Protein AF-A0A6J7RSE6-F1 (afdb_monomer_lite)

Foldseek 3Di:
DPPPPPVVCVLVVVLVVLVVLLVVLVVQLVVLVVVCVVVDVVCNVVSVVSNVVSVCSCPPPHHNVRSVVCCCCRVVVHDD

Structure (mmCIF, N/CA/C/O backbone):
data_AF-A0A6J7RSE6-F1
#
_entry.id   AF-A0A6J7RSE6-F1
#
loop_
_atom_site.group_PDB
_atom_site.id
_atom_site.type_symbol
_atom_site.label_atom_id
_atom_site.label_alt_id
_atom_site.label_comp_id
_atom_site.label_asym_id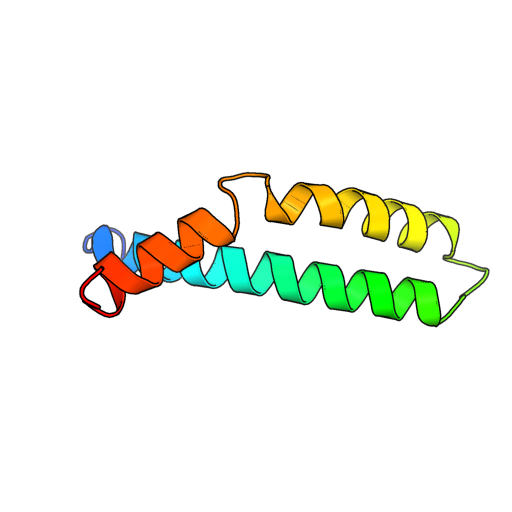
_atom_site.label_entity_id
_atom_site.label_seq_id
_atom_site.pdbx_PDB_ins_code
_atom_site.Cartn_x
_atom_site.Cartn_y
_atom_site.Cartn_z
_atom_site.occupancy
_atom_site.B_iso_or_equiv
_atom_site.auth_seq_id
_atom_site.auth_comp_id
_atom_site.auth_asym_id
_atom_site.auth_atom_id
_atom_site.pdbx_PDB_model_num
ATOM 1 N N . MET A 1 1 ? -26.352 9.570 -6.727 1.00 39.94 1 MET A N 1
ATOM 2 C CA . MET A 1 1 ? -25.275 9.907 -5.772 1.00 39.94 1 MET A CA 1
ATOM 3 C C . MET A 1 1 ? -25.802 9.686 -4.350 1.00 39.94 1 MET A C 1
ATOM 5 O O . MET A 1 1 ? -26.231 10.627 -3.708 1.00 39.94 1 MET A O 1
ATOM 9 N N . LYS A 1 2 ? -25.901 8.422 -3.906 1.00 40.78 2 LYS A N 1
ATOM 10 C CA . LYS A 1 2 ? -26.464 8.001 -2.603 1.00 40.78 2 LYS A CA 1
ATOM 11 C C . LYS A 1 2 ? -25.391 7.235 -1.823 1.00 40.78 2 LYS A C 1
ATOM 13 O O . LYS A 1 2 ? -25.439 6.014 -1.733 1.00 40.78 2 LYS A O 1
ATOM 18 N N . ALA A 1 3 ? -24.359 7.943 -1.381 1.00 47.03 3 ALA A N 1
ATOM 19 C CA . ALA A 1 3 ? -23.278 7.356 -0.582 1.00 47.03 3 ALA A CA 1
ATOM 20 C C . ALA A 1 3 ? -23.139 8.005 0.806 1.00 47.03 3 ALA A C 1
ATOM 22 O O . ALA A 1 3 ? -22.386 7.499 1.627 1.00 47.03 3 ALA A O 1
ATOM 23 N N . LEU A 1 4 ? -23.876 9.088 1.083 1.00 49.78 4 LEU A N 1
ATOM 24 C CA . LEU A 1 4 ? -23.758 9.859 2.326 1.00 49.78 4 LEU A CA 1
ATOM 25 C C . LEU A 1 4 ? -24.694 9.397 3.456 1.00 49.78 4 LEU A C 1
ATOM 27 O O . LEU A 1 4 ? -24.482 9.786 4.595 1.00 49.78 4 LEU A O 1
ATOM 31 N N . ASP A 1 5 ? -25.636 8.489 3.188 1.00 52.06 5 ASP A N 1
ATOM 32 C CA . ASP A 1 5 ? -26.620 8.021 4.183 1.00 52.06 5 ASP A CA 1
ATOM 33 C C . ASP A 1 5 ? -26.090 6.868 5.074 1.00 52.06 5 ASP A C 1
ATOM 35 O O . ASP A 1 5 ? -26.853 6.222 5.783 1.00 52.06 5 ASP A O 1
ATOM 39 N N . ARG A 1 6 ? -24.788 6.541 5.007 1.00 54.69 6 ARG A N 1
ATOM 40 C CA . ARG A 1 6 ? -24.146 5.468 5.804 1.00 54.69 6 ARG A CA 1
ATOM 41 C C . ARG A 1 6 ? -23.217 5.971 6.911 1.00 54.69 6 ARG A C 1
ATOM 43 O O . ARG A 1 6 ? -22.523 5.166 7.523 1.00 54.69 6 ARG A O 1
ATOM 50 N N . VAL A 1 7 ? -23.194 7.276 7.171 1.00 54.66 7 VAL A N 1
ATOM 51 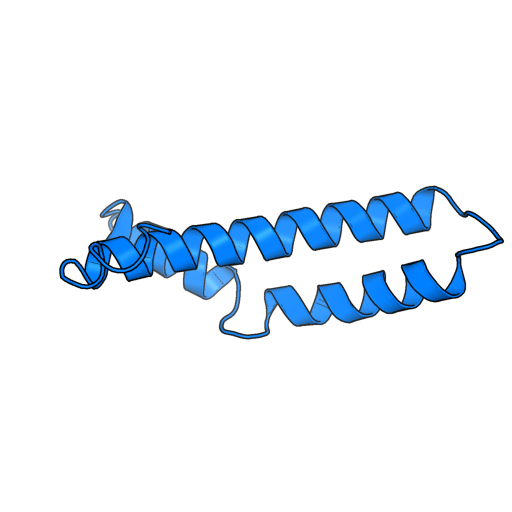C CA . VAL A 1 7 ? -22.343 7.863 8.223 1.00 54.66 7 VAL A CA 1
ATOM 52 C C . VAL A 1 7 ? -22.857 7.538 9.635 1.00 54.66 7 VAL A C 1
ATOM 54 O O . VAL A 1 7 ? -22.087 7.610 10.587 1.00 54.66 7 VAL A O 1
ATOM 57 N N . ASP A 1 8 ? -24.110 7.094 9.774 1.00 59.00 8 ASP A N 1
ATOM 58 C CA . ASP A 1 8 ? -24.709 6.778 11.080 1.00 59.00 8 ASP A CA 1
ATOM 59 C C . ASP A 1 8 ? -24.124 5.514 11.739 1.00 59.00 8 ASP A C 1
ATOM 61 O O . ASP A 1 8 ? -24.238 5.338 12.950 1.00 59.00 8 ASP A O 1
ATOM 65 N N . ASP A 1 9 ? -23.447 4.656 10.968 1.00 76.44 9 ASP A N 1
ATOM 66 C CA . ASP A 1 9 ? -22.743 3.469 11.462 1.00 76.44 9 ASP A CA 1
ATOM 67 C C . ASP A 1 9 ? -21.231 3.644 11.258 1.00 76.44 9 ASP A C 1
ATOM 69 O O . ASP A 1 9 ? -20.613 3.122 10.322 1.00 76.44 9 ASP A O 1
ATOM 73 N N . VAL A 1 10 ? -20.647 4.464 12.135 1.00 77.94 10 VAL A N 1
ATOM 74 C CA . VAL A 1 10 ? -19.218 4.817 12.134 1.00 77.94 10 VAL A CA 1
ATOM 75 C C . VAL A 1 10 ? -18.337 3.569 12.187 1.00 77.94 10 VAL A C 1
ATOM 77 O O . VAL A 1 10 ? -17.282 3.526 11.552 1.00 77.94 10 VAL A O 1
ATOM 80 N N . GLU A 1 11 ? -18.775 2.536 12.906 1.00 77.44 11 GLU A N 1
ATOM 81 C CA . GLU A 1 11 ? -18.037 1.287 13.046 1.00 77.44 11 GLU A CA 1
ATOM 82 C C . GLU A 1 11 ? -18.001 0.525 11.722 1.00 77.44 11 GLU A C 1
ATOM 84 O O . GLU A 1 11 ? -16.923 0.203 11.220 1.00 77.44 11 GLU A O 1
ATOM 89 N N . ARG A 1 12 ? -19.148 0.330 11.073 1.00 76.81 12 ARG A N 1
ATOM 90 C CA . ARG A 1 12 ? -19.205 -0.347 9.775 1.00 76.81 12 ARG A CA 1
ATOM 91 C C . ARG A 1 12 ? -18.499 0.435 8.666 1.00 76.81 12 ARG A C 1
ATOM 93 O O . ARG A 1 12 ? -17.876 -0.169 7.789 1.00 76.81 12 ARG A O 1
ATOM 100 N N . PHE A 1 13 ? -18.553 1.766 8.708 1.00 80.25 13 PHE A N 1
ATOM 101 C CA . PHE A 1 13 ? -17.789 2.630 7.805 1.00 80.25 13 PHE A CA 1
ATOM 102 C C . PHE A 1 13 ? -16.276 2.453 7.992 1.00 80.25 13 PHE A C 1
ATOM 104 O O . PHE A 1 13 ? -15.532 2.320 7.014 1.00 80.25 13 PHE A O 1
ATOM 111 N N . PHE A 1 14 ? -15.822 2.394 9.244 1.00 80.25 14 PHE A N 1
ATOM 112 C CA . PHE A 1 14 ? -14.425 2.157 9.579 1.00 80.25 14 PHE A CA 1
ATOM 113 C C . PHE A 1 14 ? -13.953 0.783 9.084 1.00 80.25 14 PHE A C 1
ATOM 115 O O . PHE A 1 14 ? -12.965 0.711 8.356 1.00 80.25 14 PHE A O 1
ATOM 122 N N . GLN A 1 15 ? -14.701 -0.288 9.365 1.00 81.12 15 GLN A N 1
ATOM 123 C CA . GLN A 1 15 ? -14.376 -1.644 8.904 1.00 81.12 15 GLN A CA 1
ATOM 124 C C . GLN A 1 15 ? -14.247 -1.727 7.373 1.00 81.12 15 GLN A C 1
ATOM 126 O O . GLN A 1 15 ? -13.265 -2.266 6.856 1.00 81.12 15 GLN A O 1
ATOM 131 N N . ALA A 1 16 ? -15.207 -1.154 6.639 1.00 83.88 16 ALA A N 1
ATOM 132 C CA . ALA A 1 16 ? -15.178 -1.121 5.178 1.00 83.88 16 ALA A CA 1
ATOM 133 C C . ALA A 1 16 ? -13.953 -0.364 4.641 1.00 83.88 16 ALA A C 1
ATOM 135 O O . ALA A 1 16 ? -13.320 -0.812 3.686 1.00 83.88 16 ALA A O 1
ATOM 136 N N . THR A 1 17 ? -13.586 0.747 5.281 1.00 83.25 17 THR A N 1
ATOM 137 C CA . THR A 1 17 ? -12.428 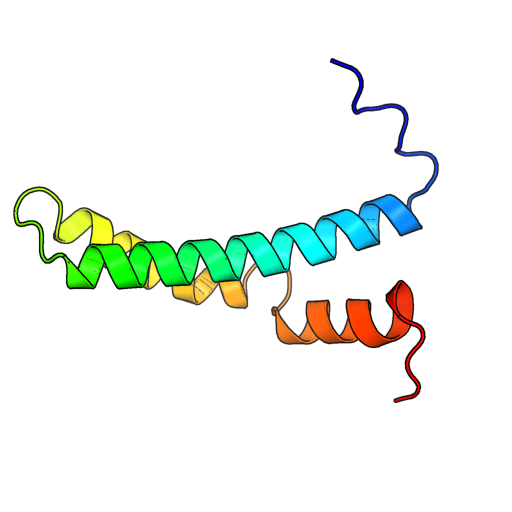1.559 4.889 1.00 83.25 17 THR A CA 1
ATOM 138 C C . THR A 1 17 ? -11.109 0.835 5.165 1.00 83.25 17 THR A C 1
ATOM 140 O O . THR A 1 17 ? -10.221 0.850 4.315 1.00 83.25 17 THR A O 1
ATOM 143 N N . CYS A 1 18 ? -10.981 0.146 6.303 1.00 80.56 18 CYS A N 1
ATOM 144 C CA . CYS A 1 18 ? -9.803 -0.659 6.638 1.00 80.56 18 CYS A CA 1
ATOM 145 C C . CYS A 1 18 ? -9.583 -1.792 5.628 1.00 80.56 18 CYS A C 1
ATOM 147 O O . CYS A 1 18 ? -8.476 -1.952 5.109 1.00 80.56 18 CYS A O 1
ATOM 149 N N . MET A 1 19 ? -10.642 -2.541 5.302 1.00 83.06 19 MET A N 1
ATOM 150 C CA . MET A 1 19 ? -10.581 -3.602 4.290 1.00 83.06 19 MET A CA 1
ATOM 151 C C . MET A 1 19 ? -10.220 -3.039 2.916 1.00 83.06 19 MET A C 1
ATOM 153 O O . MET A 1 19 ? -9.317 -3.556 2.260 1.00 83.06 19 MET A O 1
ATOM 157 N N . LEU A 1 20 ? -10.873 -1.947 2.505 1.00 87.19 20 LEU A N 1
ATOM 158 C CA . LEU A 1 20 ? -10.596 -1.292 1.232 1.00 87.19 20 LEU A CA 1
ATOM 159 C C . LEU A 1 20 ? -9.145 -0.807 1.152 1.00 87.19 20 LEU A C 1
ATOM 161 O O . LEU A 1 20 ? -8.508 -0.987 0.119 1.00 87.19 20 LEU A O 1
ATOM 165 N N . LYS A 1 21 ? -8.598 -0.240 2.235 1.00 84.25 21 LYS A N 1
ATOM 166 C CA . LYS A 1 21 ? -7.205 0.227 2.283 1.00 84.25 21 LYS A CA 1
ATOM 167 C C . LYS A 1 21 ? -6.223 -0.920 2.077 1.00 84.25 21 LYS A C 1
ATOM 169 O O . LYS A 1 21 ? -5.286 -0.773 1.293 1.00 84.25 21 LYS A O 1
ATOM 174 N N . VAL A 1 22 ? -6.419 -2.040 2.777 1.00 85.00 22 VAL A N 1
ATOM 175 C CA . VAL A 1 22 ? -5.544 -3.219 2.653 1.00 85.00 22 VAL A CA 1
ATOM 176 C C . VAL A 1 22 ? -5.640 -3.798 1.244 1.00 85.00 22 VAL A C 1
ATOM 178 O O . VAL A 1 22 ? -4.612 -3.952 0.589 1.00 85.00 22 VAL A O 1
ATOM 181 N N . MET A 1 23 ? -6.861 -4.012 0.742 1.00 88.56 23 MET A N 1
ATOM 182 C CA . MET A 1 23 ? -7.086 -4.511 -0.617 1.00 88.56 23 MET A CA 1
ATOM 183 C C . MET A 1 23 ? -6.449 -3.611 -1.677 1.00 88.56 23 MET A C 1
ATOM 185 O O . MET A 1 23 ? -5.785 -4.106 -2.581 1.00 88.56 23 MET A O 1
ATOM 189 N N . TRP A 1 24 ? -6.621 -2.292 -1.561 1.00 86.44 24 TRP A N 1
ATOM 190 C CA . TRP A 1 24 ? -6.058 -1.335 -2.510 1.00 86.44 24 TRP A CA 1
ATOM 191 C C . TRP A 1 24 ? -4.529 -1.333 -2.485 1.00 86.44 24 TRP A C 1
ATOM 193 O O . TRP A 1 24 ? -3.895 -1.336 -3.536 1.00 86.44 24 TRP A O 1
ATOM 203 N N . SER A 1 25 ? -3.929 -1.370 -1.291 1.00 84.88 25 SER A N 1
ATOM 204 C CA . SER A 1 25 ? -2.474 -1.427 -1.142 1.00 84.88 25 SER A CA 1
ATOM 205 C C . SER A 1 25 ? -1.874 -2.684 -1.767 1.00 84.88 25 SER A C 1
ATOM 207 O O . SER A 1 25 ? -0.790 -2.604 -2.336 1.00 84.88 25 SER A O 1
ATOM 209 N N . GLU A 1 26 ? -2.533 -3.832 -1.625 1.00 88.44 26 GLU A N 1
ATOM 210 C CA . GLU A 1 26 ? -2.029 -5.116 -2.125 1.00 88.44 26 GLU A CA 1
ATOM 211 C C . GLU A 1 26 ? -2.221 -5.238 -3.631 1.00 88.44 26 GLU A C 1
ATOM 213 O O . GLU A 1 26 ? -1.257 -5.498 -4.349 1.00 88.44 26 GLU A O 1
ATOM 218 N N . LEU A 1 27 ? -3.421 -4.916 -4.122 1.00 90.62 27 LEU A N 1
ATOM 219 C CA . LEU A 1 27 ? -3.712 -4.887 -5.552 1.00 90.62 27 LEU A CA 1
ATOM 220 C C . LEU A 1 27 ? -2.743 -3.969 -6.303 1.00 90.62 27 LEU A C 1
ATOM 222 O O . LEU A 1 27 ? -2.257 -4.314 -7.377 1.00 90.62 27 LEU A O 1
ATOM 226 N N . TRP A 1 28 ? -2.452 -2.792 -5.745 1.00 88.69 28 TRP A N 1
ATOM 227 C CA . TRP A 1 28 ? -1.578 -1.835 -6.408 1.00 88.69 28 TRP A CA 1
ATOM 228 C C . TRP A 1 28 ? -0.121 -2.315 -6.452 1.00 88.69 28 TRP A C 1
ATOM 230 O O . TRP A 1 28 ? 0.531 -2.143 -7.478 1.00 88.69 28 TRP A O 1
ATOM 240 N N . GLN A 1 29 ? 0.373 -2.975 -5.400 1.00 89.56 29 GLN A N 1
ATOM 241 C CA . GLN A 1 29 ? 1.708 -3.585 -5.407 1.00 89.56 29 GLN A CA 1
ATOM 242 C C . GLN A 1 29 ? 1.821 -4.728 -6.421 1.00 89.56 29 GLN A C 1
ATOM 244 O O . GLN A 1 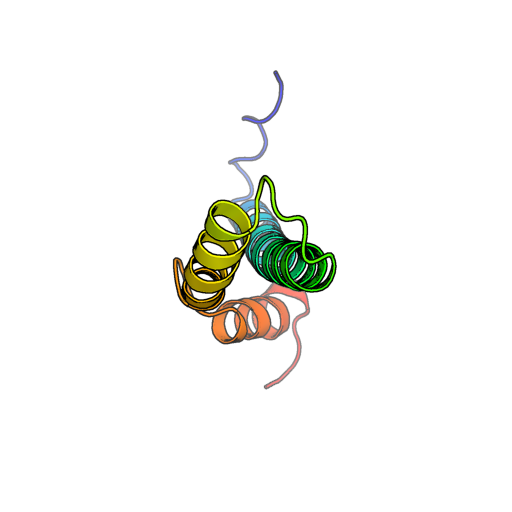29 ? 2.825 -4.824 -7.127 1.00 89.56 29 GLN A O 1
ATOM 249 N N . GLU A 1 30 ? 0.802 -5.583 -6.522 1.00 91.69 30 GLU A N 1
ATOM 250 C CA . GLU A 1 30 ? 0.776 -6.658 -7.518 1.00 91.69 30 GLU A CA 1
ATOM 251 C C . GLU A 1 30 ? 0.760 -6.099 -8.943 1.00 91.69 30 GLU A C 1
ATOM 253 O O . GLU A 1 30 ? 1.519 -6.554 -9.799 1.00 91.69 30 GLU A O 1
ATOM 258 N N . LEU A 1 31 ? -0.044 -5.063 -9.185 1.00 93.00 31 LEU A N 1
ATOM 259 C CA . LEU A 1 31 ? -0.160 -4.431 -10.494 1.00 93.00 31 LEU A CA 1
ATOM 260 C C . LEU A 1 31 ? 1.148 -3.763 -10.930 1.00 93.00 31 LEU A C 1
ATOM 262 O O . LEU A 1 31 ? 1.569 -3.947 -12.071 1.00 93.00 31 LEU A O 1
ATOM 266 N N . THR A 1 32 ? 1.816 -3.017 -10.047 1.00 91.31 32 THR A N 1
ATOM 267 C CA . THR A 1 32 ? 3.101 -2.380 -10.384 1.00 91.31 32 THR A CA 1
ATOM 268 C C . THR A 1 32 ? 4.213 -3.407 -10.559 1.00 91.31 32 THR A C 1
ATOM 270 O O . THR A 1 32 ? 5.027 -3.265 -11.467 1.00 91.31 32 THR A O 1
ATOM 273 N N . SER A 1 33 ? 4.215 -4.477 -9.760 1.00 90.25 33 SER A N 1
ATOM 274 C CA . SER A 1 33 ? 5.166 -5.586 -9.916 1.00 90.25 33 SER A CA 1
ATOM 275 C C . SER A 1 33 ? 4.983 -6.291 -11.260 1.00 90.25 33 SER A C 1
ATOM 277 O O . SER A 1 33 ? 5.960 -6.567 -11.955 1.00 90.25 33 SER A O 1
ATOM 279 N N . PHE A 1 34 ? 3.732 -6.539 -11.659 1.00 92.31 34 PHE A N 1
ATOM 280 C CA . PHE A 1 34 ? 3.412 -7.122 -12.957 1.00 92.31 34 PHE A CA 1
ATOM 281 C C . PHE A 1 34 ? 3.808 -6.199 -14.113 1.00 92.31 34 PHE A C 1
ATOM 283 O O . PHE A 1 34 ? 4.393 -6.654 -15.092 1.00 92.31 34 PHE A O 1
ATOM 290 N N . ALA A 1 35 ? 3.547 -4.897 -13.993 1.00 89.88 35 ALA A N 1
ATOM 291 C CA . ALA A 1 35 ? 3.886 -3.938 -15.035 1.00 89.88 35 ALA A CA 1
ATOM 292 C C . ALA A 1 35 ? 5.402 -3.775 -15.236 1.00 89.88 35 ALA A C 1
ATOM 294 O O . ALA A 1 35 ? 5.850 -3.696 -16.377 1.00 89.88 35 ALA A O 1
ATOM 295 N N . VAL A 1 36 ? 6.198 -3.803 -14.160 1.00 90.56 36 VAL A N 1
ATOM 296 C CA . VAL A 1 36 ? 7.668 -3.856 -14.259 1.00 90.56 36 VAL A CA 1
ATOM 297 C C . VAL A 1 36 ? 8.124 -5.162 -14.919 1.00 90.56 36 VAL A C 1
ATOM 299 O O . VAL A 1 36 ? 9.027 -5.144 -15.746 1.00 90.56 36 VAL A O 1
ATOM 302 N N . ALA A 1 37 ? 7.479 -6.293 -14.615 1.00 91.19 37 ALA A N 1
ATOM 303 C CA . ALA A 1 37 ? 7.809 -7.580 -15.231 1.00 91.19 37 ALA A CA 1
ATOM 304 C C . ALA A 1 37 ? 7.479 -7.654 -16.736 1.00 91.19 37 ALA A C 1
ATOM 306 O O . ALA A 1 37 ? 8.080 -8.457 -17.447 1.00 91.19 37 ALA A O 1
ATOM 307 N N . LEU A 1 38 ? 6.536 -6.838 -17.222 1.00 91.94 38 LEU A N 1
ATOM 308 C CA . LEU A 1 38 ? 6.226 -6.719 -18.650 1.00 91.94 38 LEU A CA 1
ATOM 309 C C . LEU A 1 38 ? 7.297 -5.956 -19.444 1.00 91.94 38 LEU A C 1
ATOM 311 O O . LEU A 1 38 ? 7.281 -6.051 -20.669 1.00 91.94 38 LEU A O 1
ATOM 315 N N . ASP A 1 39 ? 8.185 -5.215 -18.769 1.00 87.75 39 ASP A N 1
ATOM 316 C CA . ASP A 1 39 ? 9.358 -4.542 -19.351 1.00 87.75 39 ASP A CA 1
ATOM 317 C C . ASP A 1 39 ? 9.038 -3.755 -20.639 1.00 87.75 39 ASP A C 1
ATOM 319 O O . ASP A 1 39 ? 9.679 -3.890 -21.682 1.00 87.75 39 ASP A O 1
ATOM 323 N N . CYS A 1 40 ? 7.959 -2.965 -20.598 1.00 89.06 40 CYS A N 1
ATOM 324 C CA . CYS A 1 40 ? 7.528 -2.155 -21.734 1.00 89.06 40 CYS A CA 1
ATOM 325 C C . CYS A 1 40 ? 8.438 -0.918 -21.876 1.00 89.06 40 CYS A C 1
ATOM 327 O O . CYS A 1 40 ? 8.379 -0.046 -21.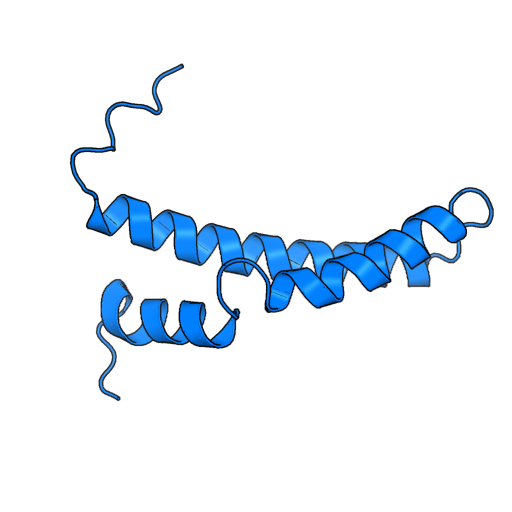004 1.00 89.06 40 CYS A O 1
ATOM 329 N N . PRO A 1 41 ? 9.198 -0.760 -22.979 1.00 87.50 41 PRO A N 1
ATOM 330 C CA . PRO A 1 41 ? 10.182 0.320 -23.113 1.00 87.50 41 PRO A CA 1
ATOM 331 C C . PRO A 1 41 ? 9.572 1.723 -23.043 1.00 87.50 41 PRO A C 1
ATOM 333 O O . PRO A 1 41 ? 10.164 2.630 -22.467 1.00 87.50 41 PRO A O 1
ATOM 336 N N . ASP A 1 42 ? 8.363 1.890 -23.585 1.00 91.44 42 ASP A N 1
ATOM 337 C CA . ASP A 1 42 ? 7.666 3.181 -23.634 1.00 91.44 42 ASP A CA 1
ATOM 338 C C . ASP A 1 42 ? 7.198 3.662 -22.249 1.00 91.44 42 ASP A C 1
ATOM 340 O O . ASP A 1 42 ? 6.903 4.843 -22.069 1.00 91.44 42 ASP A O 1
ATOM 344 N N . HIS A 1 43 ? 7.118 2.758 -21.265 1.00 87.31 43 HIS A N 1
ATOM 345 C CA . HIS A 1 43 ? 6.561 3.041 -19.940 1.00 87.31 43 HIS A CA 1
ATOM 346 C C . HIS A 1 43 ? 7.462 2.582 -18.775 1.00 87.31 43 HIS A C 1
ATOM 348 O O . HIS A 1 43 ? 7.012 2.629 -17.629 1.00 87.31 43 HIS A O 1
ATOM 354 N N . ASP A 1 44 ? 8.707 2.154 -19.024 1.00 88.19 44 ASP A N 1
ATOM 355 C CA . ASP A 1 44 ? 9.611 1.603 -17.994 1.00 88.19 44 ASP A CA 1
ATOM 356 C C . ASP A 1 44 ? 9.816 2.573 -16.820 1.00 88.19 44 ASP A C 1
ATOM 358 O O . ASP A 1 44 ? 9.607 2.222 -15.657 1.00 88.19 44 ASP A O 1
ATOM 362 N N . GLU A 1 45 ? 10.140 3.836 -17.116 1.00 89.25 45 GLU A N 1
ATOM 363 C CA . GLU A 1 45 ? 10.358 4.857 -16.087 1.00 89.25 45 GLU A CA 1
ATOM 364 C C . GLU A 1 45 ? 9.105 5.080 -15.228 1.00 89.25 45 GLU A C 1
ATOM 366 O O . GLU A 1 45 ? 9.191 5.167 -14.000 1.00 89.25 45 GLU A O 1
ATOM 371 N N . HIS A 1 46 ? 7.927 5.112 -15.858 1.00 91.12 46 HIS A N 1
ATOM 372 C CA . HIS A 1 46 ? 6.659 5.257 -15.150 1.00 91.12 46 HIS A CA 1
ATOM 373 C C . HIS A 1 46 ? 6.427 4.082 -14.194 1.00 91.12 46 HIS A C 1
ATOM 375 O O . HIS A 1 46 ? 6.205 4.293 -13.002 1.00 91.12 46 HIS A O 1
ATOM 381 N N . TRP A 1 47 ? 6.519 2.845 -14.685 1.00 90.56 47 TRP A N 1
ATOM 382 C CA . TRP A 1 47 ? 6.230 1.664 -13.872 1.00 90.56 47 TRP A CA 1
ATOM 383 C C . TRP A 1 47 ? 7.268 1.417 -12.781 1.00 90.56 47 TRP A C 1
ATOM 385 O O . TRP A 1 47 ? 6.894 1.003 -11.683 1.00 90.56 47 TRP A O 1
ATOM 395 N N . ARG A 1 48 ? 8.539 1.762 -13.014 1.00 87.69 48 ARG A N 1
ATOM 396 C CA . ARG A 1 48 ? 9.568 1.762 -11.965 1.00 87.69 48 ARG A CA 1
ATOM 397 C C . ARG A 1 48 ? 9.261 2.759 -10.856 1.00 87.69 48 ARG A C 1
ATOM 399 O O . ARG A 1 48 ? 9.354 2.392 -9.685 1.00 87.69 48 ARG A O 1
ATOM 406 N N . ASN A 1 49 ? 8.868 3.985 -11.195 1.00 89.25 49 ASN A N 1
ATOM 407 C CA . ASN A 1 49 ? 8.497 4.983 -10.192 1.00 89.25 49 ASN A CA 1
ATOM 408 C C . ASN A 1 49 ? 7.265 4.529 -9.393 1.00 89.25 49 ASN A C 1
ATOM 410 O O . ASN A 1 49 ? 7.310 4.499 -8.165 1.00 89.25 49 ASN A O 1
ATOM 414 N N . GLN A 1 50 ? 6.220 4.041 -10.069 1.00 88.94 50 GLN A N 1
ATOM 415 C CA . GLN A 1 50 ? 5.021 3.505 -9.413 1.00 88.94 50 GLN A CA 1
ATOM 416 C C . GLN A 1 50 ? 5.334 2.294 -8.509 1.00 88.94 50 GLN A C 1
ATOM 418 O O . GLN A 1 50 ? 4.790 2.164 -7.408 1.00 88.94 50 GLN A O 1
ATOM 423 N N . TYR A 1 51 ? 6.231 1.397 -8.930 1.00 87.50 51 TYR A N 1
ATOM 424 C CA . TYR A 1 51 ? 6.675 0.263 -8.114 1.00 87.50 51 TYR A CA 1
ATOM 425 C C . TYR A 1 51 ? 7.386 0.716 -6.830 1.00 87.50 51 TYR A C 1
ATOM 427 O O . TYR A 1 51 ? 7.154 0.156 -5.760 1.00 87.50 51 TYR A O 1
ATOM 435 N N . LEU A 1 52 ? 8.204 1.767 -6.896 1.00 87.81 52 LEU A N 1
ATOM 436 C CA . LEU A 1 52 ? 8.845 2.331 -5.707 1.00 87.81 52 LEU A CA 1
ATOM 437 C C . LEU A 1 52 ? 7.839 3.048 -4.793 1.00 87.81 52 LEU A C 1
ATOM 439 O O . LEU A 1 52 ? 7.890 2.868 -3.576 1.00 87.81 52 LEU A O 1
ATOM 443 N N . GLU A 1 53 ? 6.890 3.798 -5.354 1.00 85.38 53 GLU A N 1
ATOM 444 C CA . GLU A 1 53 ? 5.850 4.493 -4.583 1.00 85.38 53 GLU A CA 1
ATOM 445 C C . GLU A 1 53 ? 4.932 3.522 -3.828 1.00 85.38 53 GLU A C 1
ATOM 447 O O . GLU A 1 53 ? 4.651 3.703 -2.640 1.00 85.38 53 GLU A O 1
ATOM 452 N N . THR A 1 54 ? 4.523 2.429 -4.473 1.00 83.62 54 THR A N 1
ATOM 453 C CA . THR A 1 54 ? 3.639 1.419 -3.865 1.00 83.62 54 THR A CA 1
ATOM 454 C C . THR A 1 54 ? 4.236 0.731 -2.635 1.00 83.62 54 THR A C 1
ATOM 456 O O . THR A 1 54 ? 3.489 0.276 -1.761 1.00 83.62 54 THR A O 1
ATOM 459 N N . ARG A 1 55 ? 5.567 0.709 -2.491 1.00 80.25 55 ARG A N 1
ATOM 460 C CA . ARG A 1 55 ? 6.246 0.202 -1.284 1.00 80.25 55 ARG A CA 1
ATOM 461 C C . ARG A 1 55 ? 6.011 1.087 -0.064 1.00 80.25 55 ARG A C 1
ATOM 463 O O . ARG A 1 55 ? 6.007 0.576 1.051 1.00 80.25 55 ARG A O 1
ATOM 470 N N . ALA A 1 56 ? 5.777 2.384 -0.256 1.00 75.56 56 ALA A N 1
ATOM 471 C CA . ALA A 1 56 ? 5.395 3.278 0.830 1.00 75.56 56 ALA A CA 1
ATOM 472 C C . ALA A 1 56 ? 3.917 3.100 1.228 1.00 75.56 56 ALA A C 1
ATOM 474 O O . ALA A 1 56 ? 3.569 3.303 2.391 1.00 75.56 56 ALA A O 1
ATOM 475 N N . CYS A 1 57 ? 3.039 2.670 0.313 1.00 70.69 57 CYS A N 1
ATOM 476 C CA . CYS A 1 57 ? 1.597 2.525 0.570 1.00 70.69 57 CYS A CA 1
ATOM 477 C C . CYS A 1 57 ? 1.230 1.443 1.598 1.00 70.69 57 CYS A C 1
ATOM 479 O O . CYS A 1 57 ? 0.223 1.586 2.301 1.00 70.69 57 CYS A O 1
ATOM 481 N N . SER A 1 58 ? 2.048 0.398 1.754 1.00 63.84 58 SER A N 1
ATOM 482 C CA . SER A 1 58 ? 1.837 -0.595 2.819 1.00 63.84 58 SER A CA 1
ATOM 483 C C . SER A 1 58 ? 2.078 -0.025 4.218 1.00 63.84 58 SER A C 1
ATOM 485 O O . SER A 1 58 ? 1.623 -0.631 5.185 1.00 63.84 58 SER A O 1
ATOM 487 N N . ILE A 1 59 ? 2.738 1.135 4.327 1.00 69.69 59 ILE A N 1
ATOM 488 C CA . ILE A 1 59 ? 3.060 1.835 5.580 1.00 69.69 59 ILE A CA 1
ATOM 489 C C . ILE A 1 59 ? 2.187 3.090 5.747 1.00 69.69 59 ILE A C 1
ATOM 491 O O . ILE A 1 59 ? 1.705 3.383 6.844 1.00 69.69 59 ILE A O 1
ATOM 495 N N . TYR A 1 60 ? 1.964 3.833 4.662 1.00 64.19 60 TYR A N 1
ATOM 496 C CA . TYR A 1 60 ? 1.215 5.084 4.670 1.00 64.19 60 TYR A CA 1
ATOM 497 C C . TYR A 1 60 ? -0.254 4.871 5.078 1.00 64.19 60 TYR A C 1
ATOM 499 O O . TYR A 1 60 ? -0.897 3.901 4.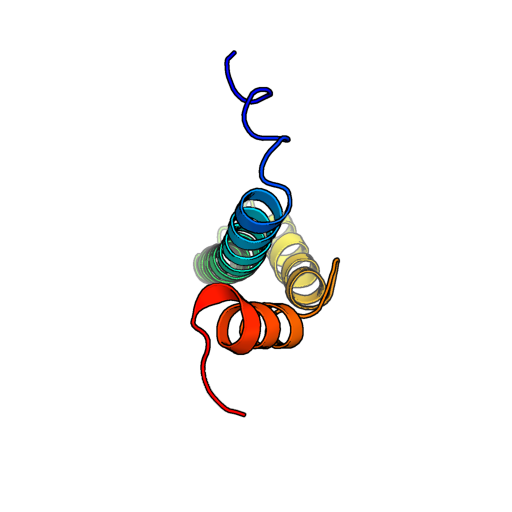673 1.00 64.19 60 TYR A O 1
ATOM 507 N N . SER A 1 61 ? -0.795 5.796 5.883 1.00 62.47 61 SER A N 1
ATOM 508 C CA . SER A 1 61 ? -2.159 5.725 6.447 1.00 62.47 61 SER A CA 1
ATOM 509 C C . SER A 1 61 ? -2.433 4.478 7.318 1.00 62.47 61 SER A C 1
ATOM 511 O O . SER A 1 61 ? -3.542 3.943 7.376 1.00 62.47 61 SER A O 1
ATOM 513 N N . GLY A 1 62 ? -1.398 4.008 8.019 1.00 66.12 62 GLY A N 1
ATOM 514 C CA . GLY A 1 62 ? -1.445 2.837 8.892 1.00 66.12 62 GLY A CA 1
ATOM 515 C C . GLY A 1 62 ? -0.934 1.590 8.181 1.00 66.12 62 GLY A C 1
ATOM 516 O O . GLY A 1 62 ? -1.397 1.248 7.090 1.00 66.12 62 GLY A O 1
ATOM 517 N N . ALA A 1 63 ? 0.021 0.904 8.811 1.00 78.38 63 ALA A N 1
ATOM 518 C CA . ALA A 1 63 ? 0.616 -0.295 8.241 1.00 78.38 63 ALA A CA 1
ATOM 519 C C . ALA A 1 63 ? -0.448 -1.377 7.995 1.00 78.38 63 ALA A C 1
ATOM 521 O O . ALA A 1 63 ? -1.372 -1.533 8.800 1.00 78.38 63 ALA A O 1
ATOM 522 N N . ASN A 1 64 ? -0.316 -2.145 6.909 1.00 78.50 64 ASN A N 1
ATOM 523 C CA . ASN A 1 64 ? -1.264 -3.226 6.603 1.00 78.50 64 ASN A CA 1
ATOM 524 C C . ASN A 1 64 ? -1.382 -4.233 7.761 1.00 78.50 64 ASN A C 1
ATOM 526 O O . ASN A 1 64 ? -2.465 -4.750 8.004 1.00 78.50 64 ASN A O 1
ATOM 530 N N . GLU A 1 65 ? -0.314 -4.448 8.530 1.00 79.81 65 GLU A N 1
ATOM 531 C CA . GLU A 1 65 ? -0.309 -5.291 9.735 1.00 79.81 65 GLU A CA 1
ATOM 532 C C . GLU A 1 65 ? -1.237 -4.750 10.833 1.00 79.81 65 GLU A C 1
ATOM 534 O O . GLU A 1 65 ? -2.024 -5.497 11.409 1.00 79.81 65 GLU A O 1
ATOM 539 N N . ILE A 1 66 ? -1.224 -3.435 11.072 1.00 82.12 66 ILE A N 1
ATOM 540 C CA . ILE A 1 66 ? -2.123 -2.792 12.039 1.00 82.12 66 ILE A CA 1
ATOM 541 C C . ILE A 1 66 ? -3.576 -2.897 11.569 1.00 82.12 66 ILE A C 1
ATOM 543 O O . ILE A 1 66 ? -4.458 -3.213 12.365 1.00 82.12 66 ILE A O 1
ATOM 547 N N . GLN A 1 67 ? -3.829 -2.695 10.274 1.00 79.06 67 GLN A N 1
ATOM 548 C CA . GLN A 1 67 ? -5.170 -2.839 9.703 1.00 79.06 67 GLN A CA 1
ATOM 549 C C . GLN A 1 67 ? -5.669 -4.291 9.767 1.00 79.06 67 GLN A C 1
ATOM 551 O O . GLN A 1 67 ? -6.824 -4.523 10.109 1.00 79.06 67 GLN A O 1
ATOM 556 N N . ARG A 1 68 ? -4.802 -5.280 9.518 1.00 80.75 68 ARG A N 1
ATOM 557 C CA . ARG A 1 68 ? -5.126 -6.709 9.662 1.00 80.75 68 ARG A CA 1
ATOM 558 C C . ARG A 1 68 ? -5.430 -7.084 11.113 1.00 80.75 68 ARG A C 1
ATOM 560 O O . ARG A 1 68 ? -6.397 -7.803 11.337 1.00 80.75 68 ARG A O 1
ATOM 567 N N . ASN A 1 69 ? -4.694 -6.544 12.085 1.00 85.19 69 ASN A N 1
ATOM 568 C CA . ASN A 1 69 ? -4.999 -6.735 13.509 1.00 85.19 69 ASN A CA 1
ATOM 569 C C . ASN A 1 69 ? -6.348 -6.112 13.891 1.00 85.19 69 ASN A C 1
ATOM 571 O O . ASN A 1 69 ? -7.146 -6.735 14.582 1.00 85.19 69 ASN A O 1
ATOM 575 N N . ILE A 1 70 ? -6.645 -4.905 13.397 1.00 83.75 70 ILE A N 1
ATOM 576 C CA . ILE A 1 70 ? -7.953 -4.259 13.580 1.00 83.75 70 ILE A CA 1
ATOM 577 C C . ILE A 1 70 ? -9.074 -5.119 12.986 1.00 83.75 70 ILE A C 1
ATOM 579 O O . ILE A 1 70 ? -10.119 -5.271 13.615 1.00 83.75 70 ILE A O 1
ATOM 583 N N . ILE A 1 71 ? -8.864 -5.698 11.801 1.00 82.06 71 ILE A N 1
ATOM 584 C CA . ILE A 1 71 ? -9.826 -6.608 11.173 1.00 82.06 71 ILE A CA 1
ATOM 585 C C . ILE A 1 71 ? -9.999 -7.879 12.026 1.00 82.06 71 ILE A C 1
ATOM 587 O O . ILE A 1 71 ? -11.129 -8.265 12.312 1.00 82.06 71 ILE A O 1
ATOM 591 N N . GLY A 1 72 ? -8.915 -8.495 12.502 1.00 83.06 72 GLY A N 1
ATOM 592 C CA . GLY A 1 72 ? -8.973 -9.675 13.372 1.00 83.06 72 GLY A CA 1
ATOM 593 C C . GLY A 1 72 ? -9.749 -9.433 14.672 1.00 83.06 72 GLY A C 1
ATOM 594 O O . GLY A 1 72 ? -10.707 -10.151 14.958 1.00 83.06 72 GLY A O 1
ATOM 595 N N . ASP A 1 73 ? -9.391 -8.381 15.409 1.00 84.12 73 ASP A N 1
ATOM 596 C CA . ASP A 1 73 ? -9.965 -8.080 16.726 1.00 84.12 73 ASP A CA 1
ATOM 597 C C . ASP A 1 73 ? -11.385 -7.496 16.623 1.00 84.12 73 ASP A C 1
ATOM 599 O O . ASP A 1 73 ? -12.269 -7.866 17.392 1.00 84.12 73 ASP A O 1
ATOM 603 N N . ARG A 1 74 ? -11.616 -6.547 15.702 1.00 80.81 74 ARG A N 1
ATOM 604 C CA . ARG A 1 74 ? -12.827 -5.698 15.699 1.00 80.81 74 ARG A CA 1
ATOM 605 C C . ARG A 1 74 ? -13.842 -6.038 14.616 1.00 80.81 74 ARG A C 1
ATOM 607 O O . ARG A 1 74 ? -14.999 -5.662 14.754 1.00 80.81 74 ARG A O 1
ATOM 614 N N . VAL A 1 75 ? -13.429 -6.704 13.537 1.00 78.88 75 VAL A N 1
ATOM 615 C CA . VAL A 1 75 ? -14.363 -7.181 12.499 1.00 78.88 75 VAL A CA 1
ATOM 616 C C . VAL A 1 75 ? -14.736 -8.634 12.763 1.00 78.88 75 VAL A C 1
ATOM 618 O O . VAL A 1 75 ? -15.910 -8.985 12.714 1.00 78.88 75 VAL A O 1
ATOM 621 N N . LEU A 1 76 ? -13.738 -9.478 13.037 1.00 82.31 76 LEU A N 1
ATOM 622 C CA . LEU A 1 76 ? -13.918 -10.926 13.165 1.00 82.31 76 LEU A CA 1
ATOM 623 C C . LEU A 1 76 ? -14.080 -11.404 14.616 1.00 82.31 76 LEU A C 1
ATOM 625 O O . LEU A 1 76 ? -14.533 -12.527 14.822 1.00 82.31 76 LEU A O 1
ATOM 629 N N . GLY A 1 77 ? -13.741 -10.576 15.612 1.00 83.38 77 GLY A N 1
ATOM 630 C CA . GLY A 1 77 ? -13.874 -10.920 17.032 1.00 83.38 77 GLY A CA 1
ATOM 631 C C . GLY A 1 77 ? -12.948 -12.053 17.484 1.00 83.38 77 GLY A C 1
ATOM 632 O O . GLY A 1 77 ? -13.298 -12.803 18.397 1.00 83.38 77 GLY A O 1
ATOM 633 N N . LEU A 1 78 ? -11.797 -12.223 16.825 1.00 82.19 78 LEU A N 1
ATOM 634 C CA . LEU A 1 78 ? -10.848 -13.283 17.157 1.00 82.19 78 LEU A CA 1
ATOM 635 C C . LEU A 1 78 ? -10.156 -12.989 18.504 1.00 82.19 78 LEU A C 1
ATOM 637 O O . LEU A 1 78 ? -9.796 -11.841 18.770 1.00 82.19 78 LEU A O 1
ATOM 641 N N . PRO A 1 79 ? -9.959 -14.000 19.369 1.00 74.50 79 PRO A N 1
ATOM 642 C CA . PRO A 1 79 ? -9.143 -13.850 20.570 1.00 74.50 79 PRO A CA 1
ATOM 643 C C . PRO A 1 79 ? -7.658 -13.704 20.194 1.00 74.50 79 PRO A C 1
ATOM 645 O O . PRO A 1 79 ? -7.199 -14.355 19.255 1.00 74.50 79 PRO A O 1
ATOM 648 N N . ARG A 1 80 ? -6.933 -12.845 20.922 1.00 66.06 80 ARG A N 1
ATOM 649 C CA . ARG A 1 80 ? -5.506 -12.553 20.688 1.00 66.06 80 ARG A CA 1
ATOM 650 C C . ARG A 1 80 ? -4.575 -13.708 21.026 1.00 66.06 80 ARG A C 1
ATOM 652 O O . ARG A 1 80 ? -4.831 -14.381 22.050 1.00 66.06 80 ARG A O 1
#

Radius of gyration: 16.48 Å; chains: 1; bounding box: 37×24×44 Å

Organism: NCBI:txid449393

InterPro domains:
  IPR009075 Acyl-CoA dehydrogenase/oxidase, C-terminal [PF00441] (2-76)
  IPR036250 Acyl-CoA dehydrogenase-like, C-terminal [SSF47203] (3-78)

pLDDT: mean 79.81, std 12.34, range [39.94, 93.0]

Secondary structure (DSSP, 8-state):
---STTTT-HHHHHHHHHHHHHHHHHHHHHHHHHHHHTT-GGGHHHHHHHHHHHHHHTTTTS-HHHHHHHIIIIIS----

Sequence (80 aa):
MKALDRVDDVERFFQATCMLKVMWSELWQELTSFAVALDCPDHDEHWRNQYLETRACSIYSGANEIQRNIIGDRVLGLPR